Protein AF-A0A937X8Z7-F1 (afdb_monomer)

Structure (mmCIF, N/CA/C/O backbone):
data_AF-A0A937X8Z7-F1
#
_entry.id   AF-A0A937X8Z7-F1
#
loop_
_atom_site.group_PDB
_atom_site.id
_atom_site.type_symbol
_atom_site.label_atom_id
_atom_site.label_alt_id
_atom_site.label_comp_id
_atom_site.label_asym_id
_atom_site.label_entity_id
_atom_site.label_seq_id
_atom_site.pdbx_PDB_ins_code
_atom_site.Cartn_x
_atom_site.Cartn_y
_atom_site.Cartn_z
_atom_site.occupancy
_atom_site.B_iso_or_equiv
_atom_site.auth_seq_id
_atom_site.auth_comp_id
_atom_site.auth_asym_id
_atom_site.auth_atom_id
_atom_site.pdbx_PDB_model_num
ATOM 1 N N . MET A 1 1 ? 7.838 11.521 -13.445 1.00 58.03 1 MET A N 1
ATOM 2 C CA . MET A 1 1 ? 7.543 11.111 -12.052 1.00 58.03 1 MET A CA 1
ATOM 3 C C . MET A 1 1 ? 8.562 11.781 -11.140 1.00 58.03 1 MET A C 1
ATOM 5 O O . MET A 1 1 ? 9.706 11.882 -11.561 1.00 58.03 1 MET A O 1
ATOM 9 N N . ARG A 1 2 ? 8.187 12.293 -9.955 1.00 58.38 2 ARG A N 1
ATOM 10 C CA . ARG A 1 2 ? 9.194 12.775 -8.989 1.00 58.38 2 ARG A CA 1
ATOM 11 C C . ARG A 1 2 ? 10.001 11.570 -8.506 1.00 58.38 2 ARG A C 1
ATOM 13 O O . ARG A 1 2 ? 9.437 10.689 -7.869 1.00 58.38 2 ARG A O 1
ATOM 20 N N . THR A 1 3 ? 11.280 11.530 -8.853 1.00 67.75 3 THR A N 1
ATOM 21 C CA . THR A 1 3 ? 12.209 10.446 -8.499 1.00 67.75 3 THR A CA 1
ATOM 22 C C . THR A 1 3 ? 12.857 10.653 -7.136 1.00 67.75 3 THR A C 1
ATOM 24 O O . THR A 1 3 ? 13.348 9.699 -6.540 1.00 67.75 3 THR A O 1
ATOM 27 N N . ASP A 1 4 ? 12.817 11.879 -6.614 1.00 79.44 4 ASP A N 1
ATOM 28 C CA . ASP A 1 4 ? 13.394 12.202 -5.315 1.00 79.44 4 ASP A CA 1
ATOM 29 C C . ASP A 1 4 ? 12.461 11.798 -4.171 1.00 79.44 4 ASP A C 1
ATOM 31 O O . ASP A 1 4 ? 11.237 11.980 -4.227 1.00 79.44 4 ASP A O 1
ATOM 35 N N . ALA A 1 5 ? 13.056 11.292 -3.091 1.00 80.75 5 ALA A N 1
ATOM 36 C CA . ALA A 1 5 ? 12.347 10.947 -1.869 1.00 80.75 5 ALA A CA 1
ATOM 37 C C . ALA A 1 5 ? 11.800 12.209 -1.180 1.00 80.75 5 ALA A C 1
ATOM 39 O O . ALA A 1 5 ? 12.455 12.849 -0.361 1.00 80.75 5 ALA A O 1
ATOM 40 N N . TYR A 1 6 ? 10.553 12.569 -1.492 1.00 88.50 6 TYR A N 1
ATOM 41 C CA . TYR A 1 6 ? 9.837 13.672 -0.838 1.00 88.50 6 TYR A CA 1
ATOM 42 C C . TYR A 1 6 ? 9.442 13.352 0.617 1.00 88.50 6 TYR A C 1
ATOM 44 O O . TYR A 1 6 ? 9.085 14.258 1.386 1.00 88.50 6 TYR A O 1
ATOM 52 N N . VAL A 1 7 ? 9.539 12.074 0.995 1.00 92.94 7 VAL A N 1
ATOM 53 C CA . VAL A 1 7 ? 9.438 11.565 2.359 1.00 92.94 7 VAL A CA 1
ATOM 54 C C . VAL A 1 7 ? 10.435 10.420 2.562 1.00 92.94 7 VAL A C 1
ATOM 56 O O . VAL A 1 7 ? 10.652 9.609 1.668 1.00 92.94 7 VAL A O 1
ATOM 59 N N . THR A 1 8 ? 11.029 10.372 3.747 1.00 94.38 8 THR A N 1
ATOM 60 C CA . THR A 1 8 ? 11.994 9.365 4.216 1.00 94.38 8 THR A CA 1
ATOM 61 C C . THR A 1 8 ? 11.566 8.879 5.598 1.00 94.38 8 THR A C 1
ATOM 63 O O . THR A 1 8 ? 10.700 9.506 6.212 1.00 94.38 8 THR A O 1
ATOM 66 N N . ALA A 1 9 ? 12.177 7.816 6.128 1.00 93.31 9 ALA A N 1
ATOM 67 C CA . ALA A 1 9 ? 11.893 7.347 7.489 1.00 93.31 9 ALA A CA 1
ATOM 68 C C . ALA A 1 9 ? 12.010 8.479 8.537 1.00 93.31 9 ALA A C 1
ATOM 70 O O . ALA A 1 9 ? 11.092 8.676 9.336 1.00 93.31 9 ALA A O 1
ATOM 71 N N . ASP A 1 10 ? 13.065 9.296 8.448 1.00 95.38 10 ASP A N 1
ATOM 72 C CA . ASP A 1 10 ? 13.328 10.404 9.379 1.00 95.38 10 ASP A CA 1
ATOM 73 C C . ASP A 1 10 ? 12.329 11.556 9.238 1.00 95.38 10 ASP A C 1
ATOM 75 O O . ASP A 1 10 ? 11.939 12.209 10.210 1.00 95.38 10 ASP A O 1
ATOM 79 N N . THR A 1 11 ? 11.894 11.835 8.007 1.00 96.31 11 THR A N 1
ATOM 80 C CA . THR A 1 11 ? 11.016 12.978 7.733 1.00 96.31 11 THR A CA 1
ATOM 81 C C . THR A 1 11 ? 9.535 12.630 7.805 1.00 96.31 1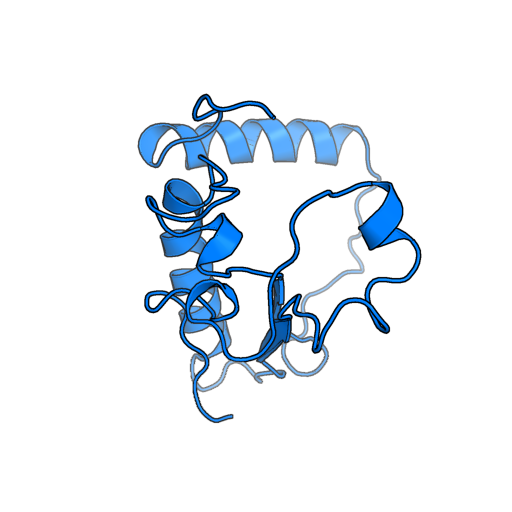1 THR A C 1
ATOM 83 O O . THR A 1 11 ? 8.724 13.545 7.965 1.00 96.31 11 THR A O 1
ATOM 86 N N . LEU A 1 12 ? 9.168 11.344 7.749 1.00 95.69 12 LEU A N 1
ATOM 87 C CA . LEU A 1 12 ? 7.786 10.869 7.672 1.00 95.69 12 LEU A CA 1
ATOM 88 C C . LEU A 1 12 ? 6.915 11.438 8.788 1.00 95.69 12 LEU A C 1
ATOM 90 O O . LEU A 1 12 ? 5.896 12.063 8.512 1.00 95.69 12 LEU A O 1
ATOM 94 N N . ALA A 1 13 ? 7.335 11.315 10.048 1.00 96.12 13 ALA A N 1
ATOM 95 C CA . ALA A 1 13 ? 6.539 11.794 11.180 1.00 96.12 13 ALA A CA 1
ATOM 96 C C . ALA A 1 13 ? 6.301 13.316 11.146 1.00 96.12 13 ALA A C 1
ATOM 98 O O . ALA A 1 13 ? 5.230 13.802 11.517 1.00 96.12 13 ALA A O 1
ATOM 99 N N . ARG A 1 14 ? 7.293 14.095 10.698 1.00 97.19 14 ARG A N 1
ATOM 100 C CA . ARG A 1 14 ? 7.159 15.551 10.547 1.00 97.19 14 ARG A CA 1
ATOM 101 C C . ARG A 1 14 ? 6.266 15.901 9.355 1.00 97.19 14 ARG A C 1
ATOM 103 O O . ARG A 1 14 ? 5.362 16.714 9.513 1.00 97.19 14 ARG A O 1
ATOM 110 N N . ARG A 1 15 ? 6.488 15.278 8.194 1.00 96.25 15 ARG A N 1
ATOM 111 C CA . ARG A 1 15 ? 5.706 15.491 6.963 1.00 96.25 15 ARG A CA 1
ATOM 112 C C . ARG A 1 15 ? 4.235 15.138 7.160 1.00 96.25 15 ARG A C 1
ATOM 114 O O . ARG A 1 15 ? 3.385 15.962 6.852 1.00 96.25 15 ARG A O 1
ATOM 121 N N . THR A 1 16 ? 3.941 13.992 7.772 1.00 95.81 16 THR A N 1
ATOM 122 C CA . THR A 1 16 ? 2.570 13.570 8.087 1.00 95.81 16 THR A CA 1
ATOM 123 C C . THR A 1 16 ? 1.848 14.592 8.960 1.00 95.81 16 THR A C 1
ATOM 125 O O . THR A 1 16 ? 0.692 14.901 8.694 1.00 95.81 16 THR A O 1
ATOM 128 N N . ARG A 1 17 ? 2.512 15.169 9.974 1.00 97.50 17 ARG A N 1
ATOM 129 C CA . ARG A 1 17 ? 1.906 16.229 10.800 1.00 97.50 17 ARG A CA 1
ATOM 130 C C .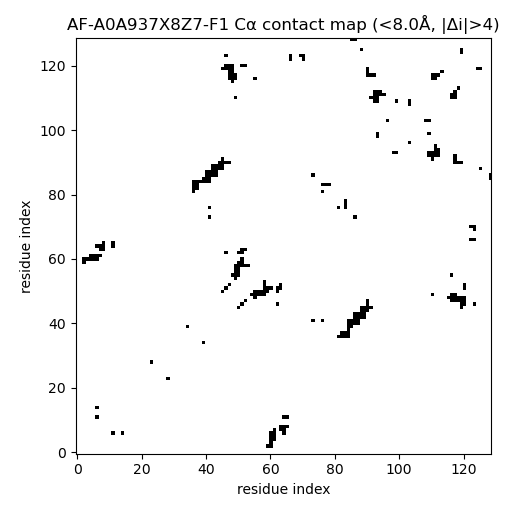 ARG A 1 17 ? 1.556 17.474 9.984 1.00 97.50 17 ARG A C 1
ATOM 132 O O . ARG A 1 17 ? 0.470 18.010 10.171 1.00 97.50 17 ARG A O 1
ATOM 139 N N . VAL A 1 18 ? 2.447 17.900 9.086 1.00 97.50 18 VAL A N 1
ATOM 140 C CA . VAL A 1 18 ? 2.206 19.048 8.194 1.00 97.50 18 VAL A CA 1
ATOM 141 C C . VAL A 1 18 ? 1.020 18.768 7.271 1.00 97.50 18 VAL A C 1
ATOM 143 O O . VAL A 1 18 ? 0.052 19.520 7.295 1.00 97.50 18 VAL A O 1
ATOM 146 N N . TRP A 1 19 ? 1.035 17.645 6.548 1.00 96.06 19 TRP A N 1
ATOM 147 C CA . TRP A 1 19 ? -0.038 17.282 5.616 1.00 96.06 19 TRP A CA 1
ATOM 148 C C . TRP A 1 19 ? -1.390 17.103 6.307 1.00 96.06 19 TRP A C 1
ATOM 150 O O . TRP A 1 19 ? -2.409 17.565 5.806 1.00 96.06 19 TRP A O 1
ATOM 160 N N . LEU A 1 20 ? -1.425 16.477 7.488 1.00 95.50 20 LEU A N 1
ATOM 161 C CA . LEU A 1 20 ? -2.662 16.377 8.264 1.00 95.50 20 LEU A CA 1
ATOM 162 C C . LEU A 1 20 ? -3.157 17.748 8.736 1.00 95.50 20 LEU A C 1
ATOM 164 O O . LEU A 1 20 ? -4.366 17.936 8.830 1.00 95.50 20 LEU A O 1
ATOM 168 N N . GLY A 1 21 ? -2.258 18.690 9.032 1.00 96.81 21 GLY A N 1
ATOM 169 C CA . GLY A 1 21 ? -2.611 20.078 9.332 1.00 96.81 21 GLY A CA 1
ATOM 170 C C . GLY A 1 21 ? -3.292 20.763 8.147 1.00 96.81 21 GLY A C 1
ATOM 171 O O . GLY A 1 21 ? -4.393 21.286 8.302 1.00 96.81 21 GLY A O 1
ATOM 172 N N . GLU A 1 22 ? -2.686 20.675 6.962 1.00 96.94 22 GLU A N 1
ATOM 173 C CA . GLU A 1 22 ? -3.233 21.217 5.709 1.00 96.94 22 GLU A CA 1
ATOM 174 C C . GLU A 1 22 ? -4.609 20.612 5.397 1.00 96.94 22 GLU A C 1
ATOM 176 O O . GLU A 1 22 ? -5.583 21.340 5.207 1.00 96.94 22 GLU A O 1
ATOM 181 N N . ILE A 1 23 ? -4.730 19.281 5.455 1.00 95.44 23 ILE A N 1
ATOM 182 C CA . ILE A 1 23 ? -5.999 18.579 5.235 1.00 95.44 23 ILE A CA 1
ATOM 183 C C . ILE A 1 23 ? -7.054 19.064 6.231 1.00 95.44 23 ILE A C 1
ATOM 185 O O . ILE A 1 23 ? -8.145 19.441 5.818 1.00 95.44 23 ILE A O 1
ATOM 189 N N . ARG A 1 24 ? -6.739 19.104 7.533 1.00 94.38 24 ARG A N 1
ATOM 190 C CA . ARG A 1 24 ? -7.682 19.541 8.578 1.00 94.38 24 ARG A CA 1
ATOM 191 C C . ARG A 1 24 ? -8.118 20.994 8.417 1.00 94.38 24 ARG A C 1
ATOM 193 O O . ARG A 1 24 ? -9.255 21.294 8.750 1.00 94.38 24 ARG A O 1
ATOM 200 N N . SER A 1 25 ? -7.257 21.876 7.906 1.00 96.00 25 SER A N 1
ATOM 201 C CA . SER A 1 25 ? -7.650 23.259 7.600 1.00 96.00 25 SER A CA 1
ATOM 202 C C . SER A 1 25 ? -8.588 23.377 6.397 1.00 96.00 25 SER A C 1
ATOM 204 O O . SER A 1 25 ? -9.330 24.349 6.301 1.00 96.00 25 SER A O 1
ATOM 206 N N . ALA A 1 26 ? -8.581 22.386 5.502 1.00 96.50 26 ALA A N 1
ATOM 207 C CA . ALA A 1 26 ? -9.370 22.384 4.274 1.00 96.50 26 ALA A CA 1
ATOM 208 C C . ALA A 1 26 ? -10.670 21.566 4.373 1.00 96.50 26 ALA A C 1
ATOM 210 O O . ALA A 1 26 ? -11.501 21.635 3.467 1.00 96.50 26 ALA A O 1
ATOM 211 N N . ILE A 1 27 ? -10.863 20.778 5.438 1.00 95.00 27 ILE A N 1
ATOM 212 C CA . ILE A 1 27 ? -12.029 19.896 5.591 1.00 95.00 27 ILE A CA 1
ATOM 213 C C . ILE A 1 27 ? -12.785 20.160 6.892 1.00 95.00 27 ILE A C 1
ATOM 215 O O . ILE A 1 27 ? -12.197 20.356 7.953 1.00 95.00 27 ILE A O 1
ATOM 219 N N . ALA A 1 28 ? -14.114 20.068 6.833 1.00 94.06 28 ALA A N 1
ATOM 220 C CA . ALA A 1 28 ? -14.939 20.085 8.033 1.00 94.06 28 ALA A CA 1
ATOM 221 C C . ALA A 1 28 ? -14.709 18.810 8.877 1.00 94.06 28 ALA A C 1
ATOM 223 O O . ALA A 1 28 ? -14.613 17.708 8.316 1.00 94.06 28 ALA A O 1
ATOM 224 N N . PRO A 1 29 ? -14.658 18.918 10.220 1.00 89.94 29 PRO A N 1
ATOM 225 C CA . PRO A 1 29 ? -14.519 17.758 11.089 1.00 89.94 29 PRO A CA 1
ATOM 226 C C . PRO A 1 29 ? -15.717 16.814 10.937 1.00 89.94 29 PRO A C 1
ATOM 228 O O . PRO A 1 29 ? -16.860 17.242 10.778 1.00 89.94 29 PRO A O 1
ATOM 231 N N . ARG A 1 30 ? -15.460 15.505 11.028 1.00 90.19 30 ARG A N 1
ATOM 232 C CA . ARG A 1 30 ? -16.484 14.452 10.944 1.00 90.19 30 ARG A CA 1
ATOM 233 C C . ARG A 1 30 ? -16.608 13.719 12.285 1.00 90.19 30 ARG A C 1
ATOM 235 O O . ARG A 1 30 ? -16.205 12.565 12.370 1.00 90.19 30 ARG A O 1
ATOM 242 N N . PRO A 1 31 ? -17.170 14.341 13.339 1.00 89.38 31 PRO A N 1
ATOM 243 C CA . PRO A 1 31 ? -17.222 13.744 14.682 1.00 89.38 31 PRO A CA 1
ATOM 244 C C . PRO A 1 31 ? -18.044 12.449 14.744 1.00 89.38 31 PRO A C 1
ATOM 246 O O . PRO A 1 31 ? -17.871 11.643 15.651 1.00 89.38 31 PRO A O 1
ATOM 249 N N . ARG A 1 32 ? -18.931 12.234 13.764 1.00 91.19 32 ARG A N 1
ATOM 250 C CA . ARG A 1 32 ? -19.737 11.013 13.635 1.00 91.19 32 ARG A CA 1
ATOM 251 C C . ARG A 1 32 ? -19.013 9.876 12.904 1.00 91.19 32 ARG A C 1
ATOM 253 O O . ARG A 1 32 ? -19.526 8.764 12.882 1.00 91.19 32 ARG A O 1
ATOM 260 N N . LEU A 1 33 ? -17.849 10.134 12.301 1.00 90.50 33 LEU A N 1
ATOM 261 C CA . LEU A 1 33 ? -17.027 9.096 11.684 1.00 90.50 33 LEU A CA 1
ATOM 262 C C . LEU A 1 33 ? -16.190 8.421 12.774 1.00 90.50 33 LEU A C 1
ATOM 264 O O . LEU A 1 33 ? -15.050 8.802 13.029 1.00 90.50 33 LEU A O 1
ATOM 268 N N . GLN A 1 34 ? -16.791 7.439 13.438 1.00 90.31 34 GLN A N 1
ATOM 269 C CA . GLN A 1 34 ? -16.116 6.606 14.425 1.00 90.31 34 GLN A CA 1
ATOM 270 C C . GLN A 1 34 ? -15.673 5.297 13.779 1.00 90.31 34 GLN A C 1
ATOM 272 O O . GLN A 1 34 ? -16.441 4.654 13.063 1.00 90.31 34 GLN A O 1
ATOM 277 N N . LEU A 1 35 ? -14.426 4.904 14.035 1.00 88.38 35 LEU A N 1
ATOM 278 C CA . LEU A 1 35 ? -13.910 3.615 13.600 1.00 88.38 35 LEU A CA 1
ATOM 279 C C . LEU A 1 35 ? -14.535 2.520 14.469 1.00 88.38 35 LEU A C 1
ATOM 281 O O . LEU A 1 35 ? -14.246 2.433 15.659 1.00 88.38 35 LEU A O 1
ATOM 285 N N . VAL A 1 36 ? -15.378 1.687 13.863 1.00 89.56 36 VAL A N 1
ATOM 286 C CA . VAL A 1 36 ? -15.928 0.480 14.488 1.00 89.56 36 VAL A CA 1
ATOM 287 C C . VAL A 1 36 ? -15.332 -0.705 13.734 1.00 89.56 36 VAL A C 1
ATOM 289 O O . VAL A 1 36 ? -15.827 -1.008 12.650 1.00 89.56 36 VAL A O 1
ATOM 292 N N . PRO A 1 37 ? -14.269 -1.360 14.244 1.00 85.50 37 PRO A N 1
ATOM 293 C CA . PRO A 1 37 ? -13.498 -2.338 13.471 1.00 85.50 37 PRO A CA 1
ATOM 294 C C . PRO A 1 37 ? -14.346 -3.419 12.793 1.00 85.50 37 PRO A C 1
ATOM 296 O O . PRO A 1 37 ? -14.167 -3.666 11.605 1.00 85.50 37 PRO A O 1
ATOM 299 N N . GLY A 1 38 ? -15.352 -3.961 13.488 1.00 87.25 38 GLY A N 1
ATOM 300 C CA . GLY A 1 38 ? -16.244 -5.002 12.950 1.00 87.25 38 GLY A CA 1
ATOM 301 C C . GLY A 1 38 ? -17.227 -4.525 11.878 1.00 87.25 38 GLY A C 1
ATOM 302 O O . GLY A 1 38 ? -17.977 -5.320 11.325 1.00 87.25 38 GLY A O 1
ATOM 303 N N . ARG A 1 39 ? -17.247 -3.221 11.585 1.00 90.75 39 ARG A N 1
ATOM 304 C CA . ARG A 1 39 ? -18.007 -2.589 10.493 1.00 90.75 39 ARG A CA 1
ATOM 305 C C . ARG A 1 39 ? -17.091 -1.904 9.479 1.00 90.75 39 ARG A C 1
ATOM 307 O O . ARG A 1 39 ? -17.548 -1.102 8.668 1.00 90.75 39 ARG A O 1
ATOM 314 N N . CYS A 1 40 ? -15.795 -2.170 9.555 1.00 92.12 40 CYS A N 1
ATOM 315 C CA . CYS A 1 40 ? -14.778 -1.555 8.724 1.00 92.12 40 CYS A CA 1
ATOM 316 C C . CYS A 1 40 ? -13.907 -2.637 8.087 1.00 92.12 40 CYS A C 1
ATOM 318 O O . CYS A 1 40 ? -13.945 -3.796 8.476 1.00 92.12 40 CYS A O 1
ATOM 320 N N . ALA A 1 41 ? -13.112 -2.253 7.100 1.00 93.00 41 ALA A N 1
ATOM 321 C CA . ALA A 1 41 ? -12.101 -3.107 6.498 1.00 93.00 41 ALA A CA 1
ATOM 322 C C . ALA A 1 41 ? -10.798 -2.316 6.404 1.00 93.00 41 ALA A C 1
ATOM 324 O O . ALA A 1 41 ?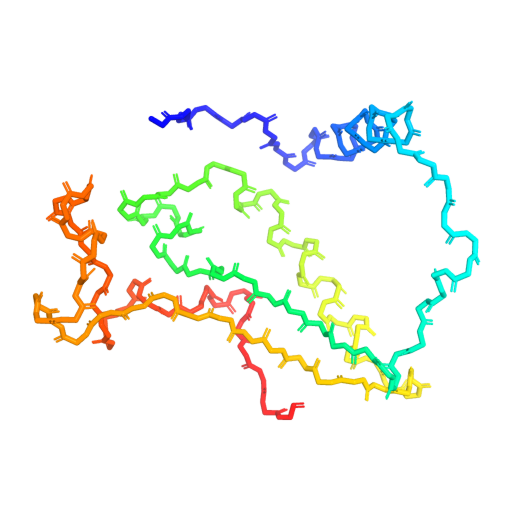 -10.828 -1.095 6.219 1.00 93.00 41 ALA A O 1
ATOM 325 N N . LEU A 1 42 ? -9.665 -3.008 6.500 1.00 94.12 42 LEU A N 1
ATOM 326 C CA . LEU A 1 42 ? -8.369 -2.424 6.186 1.00 94.12 42 LEU A CA 1
ATOM 327 C C . LEU A 1 42 ? -8.028 -2.739 4.730 1.00 94.12 42 LEU A C 1
ATOM 329 O O . LEU A 1 42 ? -7.829 -3.898 4.378 1.00 94.12 42 LEU A O 1
ATOM 333 N N . LEU A 1 43 ? -7.950 -1.704 3.896 1.00 96.75 43 LEU A N 1
ATOM 334 C CA . LEU A 1 43 ? -7.581 -1.821 2.488 1.00 96.75 43 LEU A CA 1
ATOM 335 C C . LEU A 1 43 ? -6.110 -1.432 2.294 1.00 96.75 43 LEU A C 1
ATOM 337 O O . LEU A 1 43 ? -5.725 -0.299 2.586 1.00 96.75 43 LEU A O 1
ATOM 341 N N . VAL A 1 44 ? -5.298 -2.356 1.782 1.00 97.44 44 VAL A N 1
ATOM 342 C CA . VAL A 1 44 ? -3.912 -2.104 1.364 1.00 97.44 44 VAL A CA 1
ATOM 343 C C . VAL A 1 44 ? -3.881 -2.030 -0.157 1.00 97.44 44 VAL A C 1
ATOM 345 O O . VAL A 1 44 ? -4.106 -3.029 -0.840 1.00 97.44 44 VAL A O 1
ATOM 348 N N . ILE A 1 45 ? -3.629 -0.832 -0.679 1.00 97.94 45 ILE A N 1
ATOM 349 C CA . ILE A 1 45 ? -3.742 -0.545 -2.110 1.00 97.94 45 ILE A CA 1
ATOM 350 C C . ILE A 1 45 ? -2.375 -0.681 -2.769 1.00 97.94 45 ILE A C 1
ATOM 352 O O . ILE A 1 45 ? -1.457 0.055 -2.415 1.00 97.94 45 ILE A O 1
ATOM 356 N N . ASP A 1 46 ? -2.264 -1.618 -3.709 1.00 96.94 46 ASP A N 1
ATOM 357 C CA . ASP A 1 46 ? -1.172 -1.762 -4.678 1.00 96.94 46 ASP A CA 1
ATOM 358 C C . ASP A 1 46 ? 0.242 -1.572 -4.102 1.00 96.94 46 ASP A C 1
ATOM 360 O O . ASP A 1 46 ? 1.128 -0.996 -4.735 1.00 96.94 46 ASP A O 1
ATOM 364 N N . MET A 1 47 ? 0.495 -2.133 -2.912 1.00 97.88 47 MET A N 1
ATOM 365 C CA . MET A 1 47 ? 1.846 -2.289 -2.350 1.00 97.88 47 MET A CA 1
ATOM 366 C C . MET A 1 47 ? 2.610 -3.405 -3.083 1.00 97.88 47 MET A C 1
ATOM 368 O O . MET A 1 47 ? 3.114 -4.349 -2.473 1.00 97.88 47 MET A O 1
ATOM 372 N N . LEU A 1 48 ? 2.628 -3.312 -4.413 1.00 97.88 48 LEU A N 1
ATOM 373 C CA . LEU A 1 48 ? 3.213 -4.264 -5.341 1.00 97.88 48 LEU A CA 1
ATOM 374 C C . LEU A 1 48 ? 4.719 -4.060 -5.447 1.00 97.88 48 LEU A C 1
ATOM 376 O O . LEU A 1 48 ? 5.211 -2.938 -5.306 1.00 97.88 48 LEU A O 1
ATOM 380 N N . ARG A 1 49 ? 5.453 -5.113 -5.803 1.00 97.44 49 ARG A N 1
ATOM 381 C CA . ARG A 1 49 ? 6.885 -5.008 -6.109 1.00 97.44 49 ARG A CA 1
ATOM 382 C C . ARG A 1 49 ? 7.161 -4.003 -7.233 1.00 97.44 49 ARG A C 1
ATOM 384 O O . ARG A 1 49 ? 8.100 -3.226 -7.113 1.00 97.44 49 ARG A O 1
ATOM 391 N N . TYR A 1 50 ? 6.287 -3.924 -8.239 1.00 96.50 50 TYR A N 1
ATOM 392 C CA . TYR A 1 50 ? 6.348 -2.926 -9.317 1.00 96.50 50 TYR A CA 1
ATOM 393 C C . TYR A 1 50 ? 6.523 -1.476 -8.816 1.00 96.50 50 TYR A C 1
ATOM 395 O O . TYR A 1 50 ? 7.293 -0.707 -9.396 1.00 96.50 50 TYR A O 1
ATOM 403 N N . PHE A 1 51 ? 5.834 -1.113 -7.724 1.00 95.38 51 PHE A N 1
ATOM 404 C CA . PHE A 1 51 ? 5.836 0.241 -7.155 1.00 95.38 51 PHE A CA 1
ATOM 405 C C . PHE A 1 51 ? 6.730 0.394 -5.921 1.00 95.38 51 PHE A C 1
ATOM 407 O O . PHE A 1 51 ? 7.207 1.493 -5.649 1.00 95.38 51 PHE A O 1
ATOM 414 N N . ALA A 1 52 ? 6.922 -0.660 -5.131 1.00 95.44 52 ALA A N 1
ATOM 415 C CA . ALA A 1 52 ? 7.506 -0.555 -3.795 1.00 95.44 52 ALA A CA 1
ATOM 416 C C . ALA A 1 52 ? 8.866 -1.249 -3.634 1.00 95.44 52 ALA A C 1
ATOM 418 O O . ALA A 1 52 ? 9.567 -0.968 -2.662 1.00 95.44 52 ALA A O 1
ATOM 419 N N . ASP A 1 53 ? 9.259 -2.121 -4.563 1.00 93.88 53 ASP A N 1
ATOM 420 C CA . ASP A 1 53 ? 10.582 -2.751 -4.563 1.00 93.88 53 ASP A CA 1
ATOM 421 C C . ASP A 1 53 ? 11.631 -1.753 -5.101 1.00 93.88 53 ASP A C 1
ATOM 423 O O . ASP A 1 53 ? 11.357 -1.069 -6.093 1.00 93.88 53 ASP A O 1
ATOM 427 N N . PRO A 1 54 ? 12.835 -1.635 -4.502 1.00 90.00 54 PRO A N 1
ATOM 428 C CA . PRO A 1 54 ? 13.912 -0.817 -5.059 1.00 90.00 54 PRO A CA 1
ATOM 429 C C . PRO A 1 54 ? 14.247 -1.107 -6.528 1.00 90.00 54 PRO A C 1
ATOM 431 O O . PRO A 1 54 ? 14.654 -0.189 -7.239 1.00 90.00 54 PRO A O 1
ATOM 434 N N . GLY A 1 55 ? 14.060 -2.352 -6.978 1.00 90.56 55 GLY A N 1
ATOM 435 C CA . GLY A 1 55 ? 14.242 -2.762 -8.375 1.00 90.56 55 GLY A CA 1
ATOM 436 C C . GLY A 1 55 ? 12.992 -2.653 -9.258 1.00 90.56 55 GLY A C 1
ATOM 437 O O . GLY A 1 55 ? 13.051 -3.040 -10.420 1.00 90.56 55 GLY A O 1
ATOM 438 N N . GLY A 1 56 ? 11.861 -2.175 -8.729 1.00 91.88 56 GLY A N 1
ATOM 439 C CA . GLY A 1 56 ? 10.594 -2.107 -9.459 1.00 91.88 56 GLY A CA 1
ATOM 440 C C . GLY A 1 56 ? 10.612 -1.086 -10.600 1.00 91.88 56 GLY A C 1
ATOM 441 O O . GLY A 1 56 ? 11.147 0.018 -10.454 1.00 91.88 56 GLY A O 1
ATOM 442 N N . ARG A 1 57 ? 9.975 -1.426 -11.731 1.00 91.94 57 ARG A N 1
ATOM 443 C CA . ARG A 1 57 ? 9.960 -0.596 -12.953 1.00 91.94 57 ARG A CA 1
ATOM 444 C C . ARG A 1 57 ? 9.376 0.804 -12.738 1.00 91.94 57 ARG A C 1
ATOM 446 O O . ARG A 1 57 ? 9.795 1.747 -13.405 1.00 91.94 57 ARG A O 1
ATOM 453 N N . CYS A 1 58 ? 8.449 0.961 -11.791 1.00 91.88 58 CYS A N 1
ATOM 454 C CA . CYS A 1 58 ? 7.835 2.243 -11.438 1.00 91.88 58 CYS A CA 1
ATOM 455 C C . CYS A 1 58 ? 7.978 2.540 -9.939 1.00 91.88 58 CYS A C 1
ATOM 457 O O . CYS A 1 58 ? 7.024 2.948 -9.270 1.00 91.88 58 CYS A O 1
ATOM 459 N N . ARG A 1 59 ? 9.181 2.317 -9.395 1.00 92.25 59 ARG A N 1
ATOM 460 C CA . ARG A 1 59 ? 9.484 2.549 -7.979 1.00 92.25 59 ARG A CA 1
ATOM 461 C C . ARG A 1 59 ? 9.019 3.934 -7.514 1.00 92.25 59 ARG A C 1
ATOM 463 O O . ARG A 1 59 ? 9.469 4.967 -8.012 1.00 92.25 59 ARG A O 1
ATOM 470 N N . LEU A 1 60 ? 8.206 3.943 -6.464 1.00 92.94 60 LEU A N 1
ATOM 471 C CA . LEU A 1 60 ? 7.813 5.121 -5.708 1.00 92.94 60 LEU A CA 1
ATOM 472 C C . LEU A 1 60 ? 8.785 5.321 -4.534 1.00 92.94 60 LEU A C 1
ATOM 474 O O . LEU A 1 60 ? 8.807 4.501 -3.614 1.00 92.94 60 LEU A O 1
ATOM 478 N N . PRO A 1 61 ? 9.546 6.431 -4.489 1.00 90.69 61 PRO A N 1
ATOM 479 C CA . PRO A 1 61 ? 10.543 6.668 -3.438 1.00 90.69 61 PRO A CA 1
ATOM 480 C C . PRO A 1 61 ? 9.977 6.638 -2.011 1.00 90.69 61 PRO A C 1
ATOM 482 O O . PRO A 1 61 ? 10.666 6.271 -1.066 1.00 90.69 61 PRO A O 1
ATOM 485 N N . ALA A 1 62 ? 8.705 7.007 -1.846 1.00 92.62 62 ALA A N 1
ATOM 486 C CA . ALA A 1 62 ? 8.033 7.017 -0.552 1.00 92.62 62 ALA A CA 1
ATOM 487 C C . ALA A 1 62 ? 7.699 5.615 -0.013 1.00 92.62 62 ALA A C 1
ATOM 489 O O . ALA A 1 62 ? 7.480 5.481 1.191 1.00 92.62 62 ALA A O 1
ATOM 490 N N . ALA A 1 63 ? 7.640 4.591 -0.874 1.00 93.94 63 ALA A N 1
ATOM 491 C CA . ALA A 1 63 ? 7.173 3.254 -0.509 1.00 93.94 63 ALA A CA 1
ATOM 492 C C . ALA A 1 63 ? 8.006 2.637 0.625 1.00 93.94 63 ALA A C 1
ATOM 494 O O . ALA A 1 63 ? 7.454 2.098 1.584 1.00 93.94 63 ALA A O 1
ATOM 495 N N . GLU A 1 64 ? 9.325 2.809 0.561 1.00 92.69 64 GLU A N 1
ATOM 496 C CA . GLU A 1 64 ? 10.276 2.335 1.568 1.00 92.69 64 GLU A CA 1
ATOM 497 C C . GLU A 1 64 ? 10.025 2.972 2.943 1.00 92.69 64 GLU A C 1
ATOM 499 O O . GLU A 1 64 ? 10.008 2.287 3.965 1.00 92.69 64 GLU A O 1
ATOM 504 N N . ALA A 1 65 ? 9.740 4.277 2.974 1.00 94.50 65 ALA A N 1
ATOM 505 C CA . ALA A 1 65 ? 9.471 4.995 4.216 1.00 94.50 65 ALA A CA 1
ATOM 506 C C . ALA A 1 65 ? 8.129 4.593 4.853 1.00 94.50 65 ALA A C 1
ATOM 508 O O . ALA A 1 65 ? 8.009 4.576 6.080 1.00 94.50 65 ALA A O 1
ATOM 509 N N . VAL A 1 66 ? 7.105 4.293 4.044 1.00 95.31 66 VAL A N 1
ATOM 510 C CA . VAL A 1 66 ? 5.747 4.017 4.546 1.00 95.31 66 VAL A CA 1
ATOM 511 C C . VAL A 1 66 ? 5.490 2.544 4.849 1.00 95.31 66 VAL A C 1
ATOM 513 O O . VAL A 1 66 ? 4.673 2.258 5.727 1.00 95.31 66 VAL A O 1
ATOM 516 N N . ALA A 1 67 ? 6.183 1.609 4.189 1.00 96.38 67 ALA A N 1
ATOM 517 C CA . ALA A 1 67 ? 5.943 0.174 4.352 1.00 96.38 67 ALA A CA 1
ATOM 518 C C . ALA A 1 67 ? 5.981 -0.292 5.826 1.00 96.38 67 ALA A C 1
ATOM 520 O O . ALA A 1 67 ? 5.038 -0.972 6.239 1.00 96.38 67 ALA A O 1
ATOM 521 N N . PRO A 1 68 ? 6.936 0.136 6.682 1.00 96.75 68 PRO A N 1
ATOM 522 C CA . PRO A 1 68 ? 6.926 -0.243 8.099 1.00 96.75 68 PRO A CA 1
ATOM 523 C C . PRO A 1 68 ? 5.674 0.224 8.860 1.00 96.75 68 PRO A C 1
ATOM 525 O O . PRO A 1 68 ? 5.163 -0.490 9.722 1.00 96.75 68 PRO A O 1
ATOM 528 N N . ARG A 1 69 ? 5.131 1.407 8.533 1.00 96.44 69 ARG A N 1
ATOM 529 C CA . ARG A 1 69 ? 3.904 1.933 9.161 1.00 96.44 69 ARG A CA 1
ATOM 530 C C . ARG A 1 69 ? 2.665 1.155 8.725 1.00 96.44 69 ARG A C 1
ATOM 532 O O . ARG A 1 69 ? 1.788 0.924 9.552 1.00 96.44 69 ARG A O 1
ATOM 539 N N . ILE A 1 70 ? 2.611 0.724 7.463 1.00 97.00 70 ILE A N 1
ATOM 540 C CA . ILE A 1 70 ? 1.543 -0.155 6.963 1.00 97.00 70 ILE A CA 1
ATOM 541 C C . ILE A 1 70 ? 1.617 -1.513 7.670 1.00 97.00 70 ILE A C 1
ATOM 543 O O . ILE A 1 70 ? 0.593 -2.020 8.119 1.00 97.00 70 ILE A O 1
ATOM 547 N N . GLY A 1 71 ? 2.820 -2.066 7.847 1.00 96.75 71 GLY A N 1
ATOM 548 C CA . GLY A 1 71 ? 3.035 -3.303 8.602 1.00 96.75 71 GLY A CA 1
ATOM 549 C C . GLY A 1 71 ? 2.546 -3.207 10.051 1.00 96.75 71 GLY A C 1
ATOM 550 O O . GLY A 1 71 ? 1.834 -4.092 10.521 1.00 96.75 71 GLY A O 1
ATOM 551 N N . ALA A 1 72 ? 2.848 -2.101 10.737 1.00 95.50 72 ALA A N 1
ATOM 552 C CA . ALA A 1 72 ? 2.349 -1.847 12.090 1.00 95.50 72 ALA A CA 1
ATOM 553 C C . ALA A 1 72 ? 0.813 -1.727 12.137 1.00 95.50 72 ALA A C 1
ATOM 555 O O . ALA A 1 72 ? 0.181 -2.281 13.034 1.00 95.50 72 ALA A O 1
ATOM 556 N N . LEU A 1 73 ? 0.203 -1.056 11.153 1.00 93.88 73 LEU A N 1
ATOM 557 C CA . LEU A 1 73 ? -1.254 -0.956 11.043 1.00 93.88 73 LEU A CA 1
ATOM 558 C C . LEU A 1 73 ? -1.904 -2.325 10.792 1.00 93.88 73 LEU A C 1
ATOM 560 O O . LEU A 1 73 ? -2.904 -2.646 11.425 1.00 93.88 73 LEU A O 1
ATOM 564 N N . LEU A 1 74 ? -1.319 -3.147 9.917 1.00 94.69 74 LEU A N 1
ATOM 565 C CA . LEU A 1 74 ? -1.758 -4.524 9.678 1.00 94.69 74 LEU A CA 1
ATOM 566 C C . LEU A 1 74 ? -1.672 -5.374 10.946 1.00 94.69 74 LEU A C 1
ATOM 568 O O . LEU A 1 74 ? -2.581 -6.156 11.207 1.00 94.69 74 LEU A O 1
ATOM 572 N N . ALA A 1 75 ? -0.593 -5.240 11.719 1.00 92.75 75 ALA A N 1
ATOM 573 C CA . ALA A 1 75 ? -0.430 -5.965 12.974 1.00 92.75 75 ALA A CA 1
ATOM 574 C C . ALA A 1 75 ? -1.511 -5.568 13.989 1.00 92.75 75 ALA A C 1
ATOM 576 O O . ALA A 1 75 ? -2.184 -6.449 14.512 1.00 92.75 75 ALA A O 1
ATOM 577 N N . ALA A 1 76 ? -1.740 -4.266 14.183 1.00 91.69 76 ALA A N 1
ATOM 578 C CA . ALA A 1 76 ? -2.772 -3.759 15.087 1.00 91.69 76 ALA A CA 1
ATOM 579 C C . ALA A 1 76 ? -4.194 -4.150 14.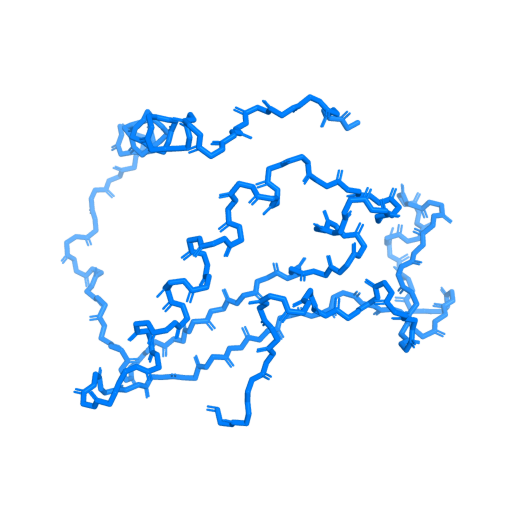642 1.00 91.69 76 ALA A C 1
ATOM 581 O O . ALA A 1 76 ? -5.020 -4.553 15.456 1.00 91.69 76 ALA A O 1
ATOM 582 N N . TRP A 1 77 ? -4.488 -4.094 13.338 1.00 91.69 77 TRP A N 1
ATOM 583 C CA . TRP A 1 77 ? -5.786 -4.521 12.799 1.00 91.69 77 TRP A CA 1
ATOM 584 C C . TRP A 1 77 ? -6.031 -6.025 12.977 1.00 91.69 77 TRP A C 1
ATOM 586 O O . TRP A 1 77 ? -7.165 -6.475 13.117 1.00 91.69 77 TRP A O 1
ATOM 596 N N . ARG A 1 78 ? -4.949 -6.809 12.981 1.00 88.81 78 ARG A N 1
ATOM 597 C CA . ARG A 1 78 ? -4.940 -8.254 13.219 1.00 88.81 78 ARG A CA 1
ATOM 598 C C . ARG A 1 78 ? -4.639 -8.604 14.677 1.00 88.81 78 ARG A C 1
ATOM 600 O O . ARG A 1 78 ? -4.165 -9.708 14.920 1.00 88.81 78 ARG A O 1
ATOM 607 N N . GLU A 1 79 ? -4.888 -7.736 15.648 1.00 87.44 79 GLU A N 1
ATOM 608 C CA . GLU A 1 79 ? -4.743 -8.086 17.067 1.00 87.44 79 GLU A CA 1
ATOM 609 C C . GLU A 1 79 ? -6.033 -8.723 17.610 1.00 87.44 79 GLU A C 1
ATOM 611 O O . GLU A 1 79 ? -7.142 -8.355 17.209 1.00 87.44 79 GLU A O 1
ATOM 616 N N . GLU A 1 80 ? -5.925 -9.784 18.421 1.00 70.94 80 GLU A N 1
ATOM 617 C CA . GLU A 1 80 ? -7.100 -10.511 18.940 1.00 70.94 80 GLU A CA 1
ATOM 618 C C . GLU A 1 80 ? -7.905 -9.598 19.873 1.00 70.94 80 GLU A C 1
ATOM 620 O O . GLU A 1 80 ? -7.350 -8.721 20.523 1.00 70.94 80 GLU A O 1
ATOM 625 N N . GLY A 1 81 ? -9.233 -9.742 19.893 1.00 60.75 81 GLY A N 1
ATOM 626 C CA . GLY A 1 81 ? -10.101 -8.907 20.737 1.00 60.75 81 GLY A CA 1
ATOM 627 C C . GLY A 1 81 ? -10.459 -7.517 20.182 1.00 60.75 81 GLY A C 1
ATOM 628 O O . GLY A 1 81 ? -11.291 -6.837 20.771 1.00 60.75 81 GLY A O 1
ATOM 629 N N . THR A 1 82 ? -9.937 -7.105 19.020 1.00 63.34 82 THR A N 1
ATOM 630 C CA . THR A 1 82 ? -10.247 -5.795 18.393 1.00 63.34 82 THR A CA 1
ATOM 631 C C . THR A 1 82 ? -11.574 -5.747 17.617 1.00 63.34 82 THR A C 1
ATOM 633 O O . THR A 1 82 ? -11.931 -4.704 17.073 1.00 63.34 82 THR A O 1
ATOM 636 N N . GLY A 1 83 ? -12.329 -6.852 17.553 1.00 60.00 83 GLY A N 1
ATOM 637 C CA . GLY A 1 83 ? -13.576 -6.939 16.777 1.00 60.00 83 GLY A CA 1
ATOM 638 C C . GLY A 1 83 ? -13.354 -6.919 15.258 1.00 60.00 83 GLY A C 1
ATOM 639 O O . GLY A 1 83 ? -14.137 -6.304 14.548 1.00 60.00 83 GLY A O 1
ATOM 640 N N . ARG A 1 84 ? -12.264 -7.535 14.783 1.00 74.62 84 ARG A N 1
ATOM 641 C CA . ARG A 1 84 ? -11.665 -7.406 13.440 1.00 74.62 84 ARG A CA 1
ATOM 642 C C . ARG A 1 84 ? -12.652 -7.456 12.268 1.00 74.62 84 ARG A C 1
ATOM 644 O O . ARG A 1 84 ? -13.423 -8.402 12.1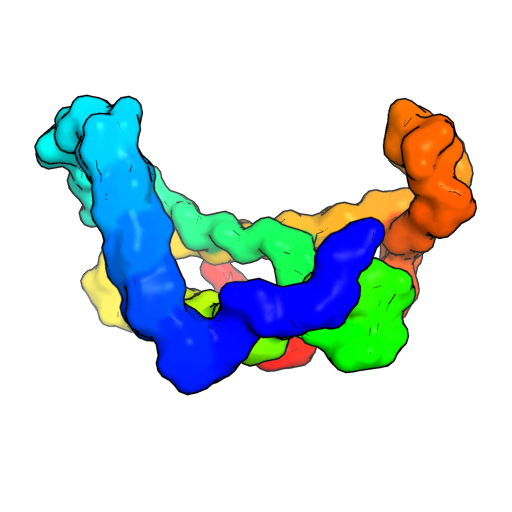32 1.00 74.62 84 ARG A O 1
ATOM 651 N N . GLY A 1 85 ? -12.531 -6.486 11.368 1.00 83.88 85 GLY A N 1
ATOM 652 C CA . GLY A 1 85 ? 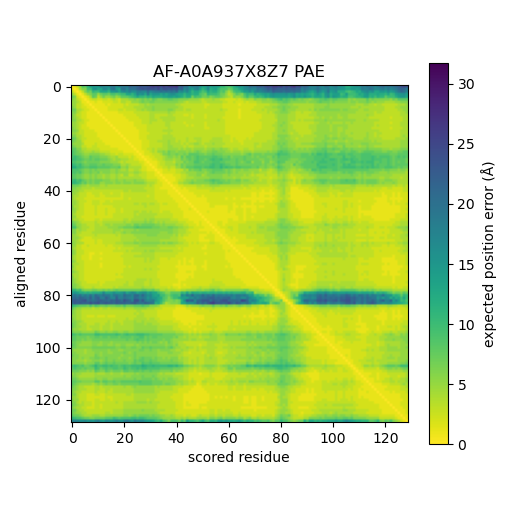-13.047 -6.584 10.003 1.00 83.88 85 GLY A CA 1
ATOM 653 C C . GLY A 1 85 ? -11.990 -7.106 9.016 1.00 83.88 85 GLY A C 1
ATOM 654 O O . GLY A 1 85 ? -10.830 -7.281 9.403 1.00 83.88 85 GLY A O 1
ATOM 655 N N . PRO A 1 86 ? -12.345 -7.353 7.744 1.00 91.00 86 PRO A N 1
ATOM 656 C CA . PRO A 1 86 ? -11.442 -7.987 6.785 1.00 91.00 86 PRO A CA 1
ATOM 657 C C . PRO A 1 86 ? -10.237 -7.104 6.437 1.00 91.00 86 PRO A C 1
ATOM 659 O O . PRO A 1 86 ? -10.322 -5.872 6.433 1.00 91.00 86 PRO A O 1
ATOM 662 N N . VAL A 1 87 ? -9.119 -7.749 6.096 1.00 93.62 87 VAL A N 1
ATOM 663 C CA . VAL A 1 87 ? -7.980 -7.101 5.433 1.00 93.62 87 VAL A CA 1
ATOM 664 C C . VAL A 1 87 ? -8.042 -7.438 3.949 1.00 93.62 87 VAL A C 1
ATOM 666 O O . VAL A 1 87 ? -7.985 -8.603 3.572 1.00 93.62 87 VAL A O 1
ATOM 669 N N . VAL A 1 88 ? -8.141 -6.419 3.101 1.00 95.62 88 VAL A N 1
ATOM 670 C CA . VAL A 1 88 ? -8.227 -6.573 1.647 1.00 95.62 88 VAL A CA 1
ATOM 671 C C . VAL A 1 88 ? -6.985 -5.971 1.008 1.00 95.62 88 VAL A C 1
ATOM 673 O O . VAL A 1 88 ? -6.580 -4.860 1.343 1.00 95.62 88 VAL A O 1
ATOM 676 N N . PHE A 1 89 ? -6.391 -6.700 0.070 1.00 97.81 89 PHE A N 1
ATOM 677 C CA . PHE A 1 89 ? -5.282 -6.223 -0.748 1.00 97.81 89 PHE A CA 1
ATOM 678 C C . PHE A 1 89 ? -5.766 -6.056 -2.181 1.00 97.81 89 PHE A C 1
ATOM 680 O O . PHE A 1 89 ? -6.396 -6.965 -2.723 1.00 97.81 89 PHE A O 1
ATOM 687 N N . THR A 1 90 ? -5.453 -4.924 -2.804 1.00 97.69 90 THR A N 1
ATOM 688 C CA . THR A 1 90 ? -5.606 -4.790 -4.256 1.00 97.69 90 THR A CA 1
ATOM 689 C C . THR A 1 90 ? -4.307 -5.176 -4.943 1.00 97.69 90 THR A C 1
ATOM 691 O O . THR A 1 90 ? -3.214 -4.996 -4.398 1.00 97.69 90 THR A O 1
ATOM 694 N N . ARG A 1 91 ? -4.443 -5.747 -6.138 1.00 96.62 91 ARG A N 1
ATOM 695 C CA . ARG A 1 91 ? -3.326 -6.014 -7.034 1.00 96.62 91 ARG A CA 1
ATOM 696 C C . ARG A 1 91 ? -3.718 -5.569 -8.430 1.00 96.62 91 ARG A C 1
ATOM 698 O O . ARG A 1 91 ? -4.554 -6.206 -9.067 1.00 96.62 91 ARG A O 1
ATOM 705 N N . HIS A 1 92 ? -3.104 -4.492 -8.896 1.00 96.06 92 HIS A N 1
ATOM 706 C CA . HIS A 1 92 ? -3.143 -4.118 -10.303 1.00 96.06 92 HIS A CA 1
ATOM 707 C C . HIS A 1 92 ? -2.326 -5.112 -11.135 1.00 96.06 92 HIS A C 1
ATOM 709 O O . HIS A 1 92 ? -1.107 -5.189 -10.987 1.00 96.06 92 HIS A O 1
ATOM 715 N N . ALA A 1 93 ? -2.981 -5.849 -12.031 1.00 96.25 93 ALA A N 1
ATOM 716 C CA . ALA A 1 93 ? -2.318 -6.673 -13.036 1.00 96.25 93 ALA A CA 1
ATOM 717 C C . ALA A 1 93 ? -3.246 -6.963 -14.226 1.00 96.25 93 ALA A C 1
ATOM 719 O O . ALA A 1 93 ? -4.466 -6.888 -14.100 1.00 96.25 93 ALA A O 1
ATOM 720 N N . HIS A 1 94 ? -2.641 -7.324 -15.353 1.00 96.38 94 HIS A N 1
ATOM 721 C CA . HIS A 1 94 ? -3.283 -7.558 -16.643 1.00 96.38 94 HIS A CA 1
ATOM 722 C C . HIS A 1 94 ? -2.913 -8.938 -17.188 1.00 96.38 94 HIS A C 1
ATOM 724 O O . HIS A 1 94 ? -1.756 -9.347 -17.093 1.00 96.38 94 HIS A O 1
ATOM 730 N N . HIS A 1 95 ? -3.862 -9.660 -17.778 1.00 94.38 95 HIS A N 1
ATOM 731 C CA . HIS A 1 95 ? -3.587 -10.948 -18.429 1.00 94.38 95 HIS A CA 1
ATOM 732 C C . HIS A 1 95 ? -2.925 -10.767 -19.800 1.00 94.38 95 HIS A C 1
ATOM 734 O O . HIS A 1 95 ? -2.275 -11.683 -20.298 1.00 94.38 95 HIS A O 1
ATOM 740 N N . GLY A 1 96 ? -3.075 -9.594 -20.416 1.00 90.56 96 GLY A N 1
ATOM 741 C CA . GLY A 1 96 ? -2.418 -9.235 -21.666 1.00 90.56 96 GLY A CA 1
ATOM 742 C C . GLY A 1 96 ? -3.001 -7.960 -22.262 1.00 90.56 96 GLY A C 1
ATOM 743 O O . GLY A 1 96 ? -3.817 -7.286 -21.650 1.00 90.56 96 GLY A O 1
ATOM 744 N N . GLU A 1 97 ? -2.632 -7.636 -23.499 1.00 90.19 97 GLU A N 1
ATOM 745 C CA . GLU A 1 97 ? -3.017 -6.351 -24.110 1.00 90.19 97 GLU A CA 1
ATOM 746 C C . GLU A 1 97 ? -4.535 -6.141 -24.248 1.00 90.19 97 GLU A C 1
ATOM 748 O O . GLU A 1 97 ? -5.023 -5.011 -24.251 1.00 90.19 97 GLU A O 1
ATOM 753 N N . HIS A 1 98 ? -5.291 -7.236 -24.315 1.00 93.31 98 HIS A N 1
ATOM 754 C CA . HIS A 1 98 ? -6.740 -7.230 -24.481 1.00 93.31 98 HIS A CA 1
ATOM 755 C C . HIS A 1 98 ? -7.509 -6.682 -23.263 1.00 93.31 98 HIS A C 1
ATOM 757 O O . HIS A 1 98 ? -8.642 -6.238 -23.438 1.00 93.31 98 HIS A O 1
ATOM 763 N N . ASP A 1 99 ? -6.925 -6.683 -22.056 1.00 95.62 99 ASP A N 1
ATOM 764 C CA . ASP A 1 99 ? -7.570 -6.185 -20.827 1.00 95.62 99 ASP A CA 1
ATOM 765 C C . ASP A 1 99 ? -6.978 -4.857 -20.309 1.00 95.62 99 ASP A C 1
ATOM 767 O O . ASP A 1 99 ? -7.324 -4.394 -19.221 1.00 95.62 99 ASP A O 1
ATOM 771 N N . LEU A 1 100 ? -6.136 -4.188 -21.108 1.00 94.62 100 LEU A N 1
ATOM 772 C CA . LEU A 1 100 ? -5.536 -2.895 -20.751 1.00 94.62 100 LEU A CA 1
ATOM 773 C C . LEU A 1 100 ? -6.536 -1.733 -20.760 1.00 94.62 100 LEU A C 1
ATOM 775 O O . LEU A 1 100 ? -6.342 -0.729 -20.067 1.00 94.62 100 LEU A O 1
ATOM 779 N N . GLY A 1 101 ? -7.589 -1.824 -21.574 1.00 93.69 101 GLY A N 1
ATOM 780 C CA . GLY A 1 101 ? -8.567 -0.752 -21.746 1.00 93.69 101 GLY A CA 1
ATOM 781 C C . GLY A 1 101 ? -7.910 0.602 -22.049 1.00 93.69 101 GLY A C 1
ATOM 782 O O . GLY A 1 101 ? -7.039 0.720 -22.910 1.00 93.69 101 GLY A O 1
ATOM 783 N N . MET A 1 102 ? -8.318 1.648 -21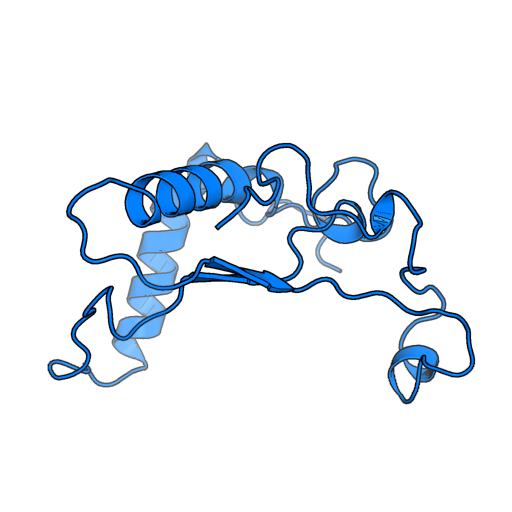.326 1.00 95.19 102 MET A N 1
ATOM 784 C CA . MET A 1 102 ? -7.753 2.993 -21.497 1.00 95.19 102 MET A CA 1
ATOM 785 C C . MET A 1 102 ? -6.329 3.136 -20.955 1.00 95.19 102 MET A C 1
ATOM 787 O O . MET A 1 102 ? -5.604 4.012 -21.421 1.00 95.19 102 MET A O 1
ATOM 791 N N . LEU A 1 103 ? -5.903 2.291 -20.011 1.00 92.94 103 LEU A N 1
ATOM 792 C CA . LEU A 1 103 ? -4.558 2.375 -19.436 1.00 92.94 103 LEU A CA 1
ATOM 793 C C . LEU A 1 103 ? -3.483 2.123 -20.493 1.00 92.94 103 LEU A C 1
ATOM 795 O O . LEU A 1 103 ? -2.493 2.849 -20.518 1.00 92.94 103 LEU A O 1
ATOM 799 N N . GLY A 1 104 ? -3.729 1.202 -21.430 1.00 93.38 104 GLY A N 1
ATOM 800 C CA . GLY A 1 104 ? -2.825 0.929 -22.555 1.00 93.38 104 GLY A CA 1
ATOM 801 C C . GLY A 1 104 ? -2.628 2.113 -23.511 1.00 93.38 104 GLY A C 1
ATOM 802 O O . GLY A 1 104 ? -1.709 2.103 -24.320 1.00 93.38 104 GLY A O 1
ATOM 803 N N . ARG A 1 105 ? -3.457 3.166 -23.421 1.00 93.62 105 ARG A N 1
ATOM 804 C CA . ARG A 1 105 ? -3.238 4.422 -24.160 1.00 93.62 105 ARG A CA 1
ATOM 805 C C . ARG A 1 105 ? -2.311 5.391 -23.429 1.00 93.62 105 ARG A C 1
ATOM 807 O O . ARG A 1 105 ? -1.652 6.198 -24.077 1.00 93.62 105 ARG A O 1
ATOM 814 N N . PHE A 1 106 ? -2.295 5.348 -22.098 1.00 91.81 106 PHE A N 1
ATOM 815 C CA . PHE A 1 106 ? -1.507 6.256 -21.260 1.00 91.81 106 PHE A CA 1
ATOM 816 C C . PHE A 1 106 ? -0.139 5.678 -20.890 1.00 91.81 106 PHE A C 1
ATOM 818 O O . PHE A 1 106 ? 0.803 6.438 -20.672 1.00 91.81 106 PHE A O 1
ATOM 825 N N . PHE A 1 107 ? -0.023 4.351 -20.832 1.00 89.12 107 PHE A N 1
ATOM 826 C CA . PHE A 1 107 ? 1.177 3.651 -20.391 1.00 89.12 107 PHE A CA 1
ATOM 827 C C . PHE A 1 107 ? 1.648 2.666 -21.460 1.00 89.12 107 PHE A C 1
ATOM 829 O O . PHE A 1 107 ? 0.865 1.875 -21.975 1.00 89.12 107 PHE A O 1
ATOM 836 N N . GLN A 1 108 ? 2.940 2.740 -21.791 1.00 85.31 108 GLN A N 1
ATOM 837 C CA . GLN A 1 108 ? 3.586 1.839 -22.754 1.00 85.31 108 GLN A CA 1
ATOM 838 C C . GLN A 1 108 ? 3.889 0.460 -22.145 1.00 85.31 108 GLN A C 1
ATOM 840 O O . GLN A 1 108 ? 3.903 -0.537 -22.856 1.00 85.31 108 GLN A O 1
ATOM 845 N N . ASP A 1 109 ? 4.125 0.406 -20.831 1.00 88.19 109 ASP A N 1
ATOM 846 C CA . ASP A 1 109 ? 4.330 -0.830 -20.070 1.00 88.19 109 ASP A CA 1
ATOM 847 C C . ASP A 1 109 ? 3.113 -1.121 -19.177 1.00 88.19 109 ASP A C 1
ATOM 849 O O . ASP A 1 109 ? 2.368 -0.208 -18.811 1.00 88.19 109 ASP A O 1
ATOM 853 N N . HIS A 1 110 ? 2.921 -2.389 -18.811 1.00 90.94 110 HIS A N 1
ATOM 854 C CA . HIS A 1 110 ? 1.863 -2.831 -17.908 1.00 90.94 110 HIS A CA 1
ATOM 855 C C . HIS A 1 110 ? 2.336 -3.958 -16.986 1.00 90.94 110 HIS A C 1
ATOM 857 O O . HIS A 1 110 ? 3.262 -4.713 -17.284 1.00 90.94 110 HIS A O 1
ATOM 863 N N . ILE A 1 111 ? 1.673 -4.077 -15.839 1.00 95.38 111 ILE A N 1
ATOM 864 C CA . ILE A 1 111 ? 1.946 -5.128 -14.858 1.00 95.38 111 ILE A CA 1
ATOM 865 C C . ILE A 1 111 ? 1.241 -6.399 -15.327 1.00 95.38 111 ILE A C 1
ATOM 867 O O . ILE A 1 111 ? 0.012 -6.406 -15.413 1.00 95.38 111 ILE A O 1
ATOM 871 N N . ARG A 1 112 ? 1.979 -7.471 -15.628 1.00 94.88 112 ARG A N 1
ATOM 872 C CA . ARG A 1 112 ? 1.368 -8.731 -16.080 1.00 94.88 112 ARG A CA 1
ATOM 873 C C . ARG A 1 112 ? 0.998 -9.621 -14.901 1.00 94.88 112 ARG A C 1
ATOM 875 O O . ARG A 1 112 ? 1.754 -9.754 -13.938 1.00 94.88 112 ARG A O 1
ATOM 882 N N . ALA A 1 113 ? -0.170 -10.243 -14.978 1.00 95.50 113 ALA A N 1
ATOM 883 C CA . ALA A 1 113 ? -0.636 -11.194 -13.984 1.00 95.50 113 ALA A CA 1
ATOM 884 C C . ALA A 1 113 ? 0.317 -12.397 -13.918 1.00 95.50 113 ALA A C 1
ATOM 886 O O . ALA A 1 113 ? 0.686 -12.968 -14.941 1.00 95.50 113 ALA A O 1
ATOM 887 N N . GLY A 1 114 ? 0.725 -12.771 -12.704 1.00 93.88 114 GLY A N 1
ATOM 888 C CA . GLY A 1 114 ? 1.646 -13.889 -12.472 1.00 93.88 114 GLY A CA 1
ATOM 889 C C . GLY A 1 114 ? 3.133 -13.530 -12.561 1.00 93.88 114 GLY A C 1
ATOM 890 O O . GLY A 1 114 ? 3.960 -14.350 -12.178 1.00 93.88 114 GLY A O 1
ATOM 891 N N . GLU A 1 115 ? 3.496 -12.314 -12.986 1.00 94.56 115 GLU A N 1
ATOM 892 C CA . GLU A 1 115 ? 4.879 -11.844 -12.850 1.00 94.56 115 GLU A CA 1
ATOM 893 C C . GLU A 1 115 ? 5.192 -11.499 -11.385 1.00 94.56 115 GLU A C 1
ATOM 895 O O . GLU A 1 115 ? 4.310 -10.977 -10.687 1.00 94.56 115 GLU A O 1
ATOM 900 N N . PRO A 1 116 ? 6.451 -11.670 -10.931 1.00 95.44 116 PRO A N 1
ATOM 901 C CA . PRO A 1 116 ? 6.873 -11.264 -9.591 1.00 95.44 116 PRO A CA 1
ATOM 902 C C . PRO A 1 116 ? 6.525 -9.807 -9.274 1.00 95.44 116 PRO A C 1
ATOM 904 O O . PRO A 1 116 ? 6.121 -9.479 -8.164 1.00 95.44 116 PRO A O 1
ATOM 907 N N . GLU A 1 117 ? 6.610 -8.913 -10.259 1.00 95.56 117 GLU A N 1
ATOM 908 C CA . GLU A 1 117 ? 6.302 -7.496 -10.058 1.00 95.56 117 GLU A CA 1
ATOM 909 C C . GLU A 1 117 ? 4.832 -7.219 -9.697 1.00 95.56 117 GLU A C 1
ATOM 911 O O . GLU A 1 117 ? 4.544 -6.213 -9.046 1.00 95.56 117 GLU A O 1
ATOM 916 N N . SER A 1 118 ? 3.921 -8.134 -10.046 1.00 96.69 118 SER A N 1
ATOM 917 C CA . SER A 1 118 ? 2.498 -8.071 -9.687 1.00 96.69 118 SER A CA 1
ATOM 918 C C . SER A 1 118 ? 2.203 -8.526 -8.255 1.00 96.69 118 SER A C 1
ATOM 920 O O . SER A 1 118 ? 1.050 -8.483 -7.814 1.00 96.69 118 SER A O 1
ATOM 922 N N . GLU A 1 119 ? 3.196 -9.046 -7.535 1.00 97.62 119 GLU A N 1
ATOM 923 C CA . GLU A 1 119 ? 3.035 -9.541 -6.171 1.00 97.62 119 GLU A CA 1
ATOM 924 C C . GLU A 1 119 ? 3.104 -8.402 -5.155 1.00 97.62 119 GLU A C 1
ATOM 926 O O . GLU A 1 119 ? 3.807 -7.411 -5.349 1.00 97.62 119 GLU A O 1
ATOM 931 N N . ILE A 1 120 ? 2.398 -8.567 -4.035 1.00 98.00 120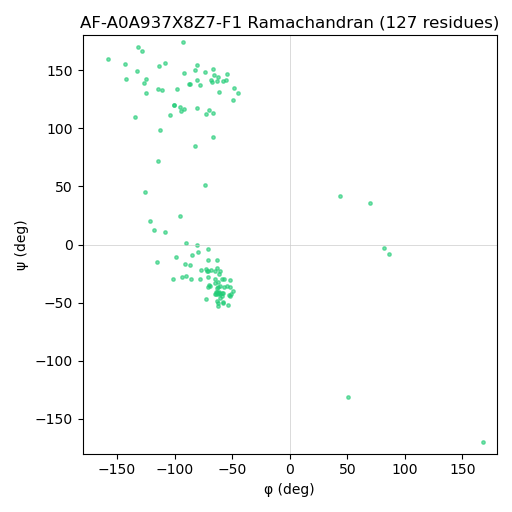 ILE A N 1
ATOM 932 C CA . ILE A 1 120 ? 2.562 -7.702 -2.862 1.00 98.00 120 ILE A CA 1
ATOM 933 C C . ILE A 1 120 ? 3.990 -7.863 -2.334 1.00 98.00 120 ILE A C 1
ATOM 935 O O . ILE A 1 120 ? 4.510 -8.978 -2.287 1.00 98.00 120 ILE A O 1
ATOM 939 N N . ILE A 1 121 ? 4.623 -6.767 -1.905 1.00 97.56 121 ILE A N 1
ATOM 940 C CA . ILE A 1 121 ? 5.972 -6.839 -1.336 1.00 97.56 121 ILE A CA 1
ATOM 941 C C . ILE A 1 121 ? 6.025 -7.823 -0.153 1.00 97.56 121 ILE A C 1
ATOM 943 O O . ILE A 1 121 ? 5.112 -7.822 0.681 1.00 97.56 121 ILE A O 1
ATOM 947 N N . PRO A 1 122 ? 7.107 -8.614 -0.002 1.00 96.38 122 PRO A N 1
ATOM 948 C CA . PRO A 1 122 ? 7.198 -9.626 1.055 1.00 96.38 122 PRO A CA 1
ATOM 949 C C . PRO A 1 122 ? 6.956 -9.077 2.468 1.00 96.38 122 PRO A C 1
ATOM 951 O O . PRO A 1 122 ? 6.316 -9.729 3.290 1.00 96.38 122 PRO A O 1
ATOM 954 N N . ALA A 1 123 ? 7.396 -7.843 2.736 1.00 96.06 123 ALA A N 1
ATOM 955 C CA . ALA A 1 123 ? 7.218 -7.173 4.026 1.00 96.06 123 ALA A CA 1
ATOM 956 C C . ALA A 1 123 ? 5.742 -6.983 4.435 1.00 96.06 123 ALA A C 1
ATOM 958 O O . ALA A 1 123 ? 5.451 -6.837 5.621 1.00 96.06 123 ALA A O 1
ATOM 959 N N . LEU A 1 124 ? 4.816 -6.979 3.471 1.00 97.12 124 LEU A N 1
ATOM 960 C CA . LEU A 1 124 ? 3.380 -6.776 3.678 1.00 97.12 124 LEU A CA 1
ATOM 961 C C . LEU A 1 124 ? 2.546 -7.962 3.181 1.00 97.12 124 LEU A C 1
ATOM 963 O O . LEU A 1 124 ? 1.352 -7.795 2.934 1.00 97.12 124 LEU A O 1
ATOM 967 N N . ALA A 1 125 ? 3.159 -9.141 3.032 1.00 95.69 125 ALA A N 1
ATOM 968 C CA . ALA A 1 125 ? 2.511 -10.314 2.461 1.00 95.69 125 ALA A CA 1
ATOM 969 C C . ALA A 1 125 ? 1.126 -10.585 3.099 1.00 95.69 125 ALA A C 1
ATOM 971 O O . ALA A 1 125 ? 0.979 -10.541 4.335 1.00 95.69 125 ALA A O 1
ATOM 972 N N . PRO A 1 126 ? 0.096 -10.870 2.277 1.00 94.69 126 PRO A N 1
ATOM 973 C CA . PRO A 1 126 ? -1.197 -11.313 2.774 1.00 94.69 126 PRO A CA 1
ATOM 974 C C . PRO A 1 126 ? -1.050 -12.541 3.679 1.00 94.69 126 PRO A C 1
ATOM 976 O O . PRO A 1 126 ? -0.182 -13.387 3.477 1.00 94.69 126 PRO A O 1
ATOM 979 N N . ARG A 1 127 ? -1.913 -12.632 4.691 1.00 91.06 127 ARG A N 1
ATOM 980 C CA . ARG A 1 127 ? -2.040 -13.811 5.556 1.00 91.06 127 ARG A CA 1
ATOM 981 C C . ARG A 1 127 ? -3.418 -14.425 5.311 1.00 91.06 127 ARG A C 1
ATOM 983 O O . ARG A 1 127 ? -4.304 -13.674 4.912 1.00 91.06 127 ARG A O 1
ATOM 990 N N . PRO A 1 128 ? -3.608 -15.733 5.538 1.00 85.88 128 PRO A N 1
ATOM 991 C CA . PRO A 1 128 ? -4.942 -16.321 5.539 1.00 85.88 128 PRO A CA 1
ATOM 992 C C . PRO A 1 128 ? -5.856 -15.641 6.571 1.00 85.88 128 PRO A C 1
ATOM 994 O O . PRO A 1 128 ? -5.403 -15.356 7.685 1.00 85.88 128 PRO A O 1
ATOM 997 N N . GLY A 1 129 ? -7.128 -15.446 6.203 1.00 70.31 129 GLY A N 1
ATOM 998 C CA . GLY A 1 129 ? -8.132 -14.723 7.005 1.00 70.31 129 GLY A CA 1
ATOM 999 C C . GLY A 1 129 ? -8.038 -13.202 6.904 1.00 70.31 129 GLY A C 1
ATOM 1000 O O . GLY A 1 129 ? -8.840 -12.546 7.600 1.00 70.31 129 GLY A O 1
#

Foldseek 3Di:
DPPDCPDALVCVVVVVVVVVVVVPVVDDDDPVPDDQQLVDEAEAEALFCLAQPPPHPNHDNCNNNCLVVVLVVVVVLPDPPSNHDYYHYDFFADCDPVPCPCVVVVDVDTHHPPDSRRARPPSNHDDDD

Organism: Eiseniibacteriota bacterium (NCBI:txid2212470)

Mean predicted aligned error: 4.57 Å

Secondary structure (DSSP, 8-state):
---S-SS-HHHHHHHHHHHHHHHHHHS---TT----GGG--EEE---BHHHHSTT-TT--THHHHHHHHHHHHHHHHT-TTS----EEE----BSSGGG-TTHHHH-SS-PBTTSGGGSBPGGG-----

Sequence (129 aa):
MRTDAYVTADTLARRTRVWLGEIRSAIAPRPRLQLVPGRCALLVIDMLRYFADPGGRC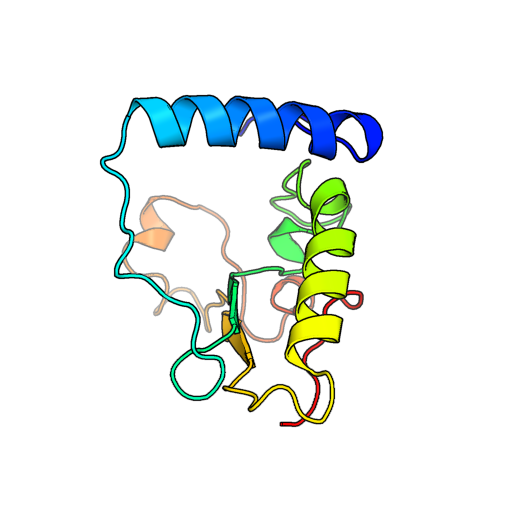RLPAAEAVAPRIGALLAAWREEGTGRGPVVFTRHAHHGEHDLGMLGRFFQDHIRAGEPESEIIPALAPRPG

Solvent-accessible surface area (backbone atoms only — not comparable to full-atom values): 7817 Å² total; per-residue (Å²): 128,84,76,65,61,89,36,39,68,87,44,37,70,59,50,52,53,52,54,53,49,55,49,55,75,75,45,83,85,62,89,85,74,68,92,49,43,66,83,40,66,50,77,48,72,51,56,16,21,29,33,46,32,95,85,21,92,59,50,42,51,44,37,67,42,45,48,64,59,53,40,53,50,51,50,62,57,68,38,88,92,61,51,60,38,53,71,45,76,50,67,71,55,28,92,47,83,90,69,38,70,72,53,57,76,78,35,97,71,79,48,40,58,89,41,74,46,35,33,60,33,78,88,64,52,88,68,93,118

Radius of gyration: 17.25 Å; Cα contacts (8 Å, |Δi|>4): 148; chains: 1; bounding box: 34×40×45 Å

pLDDT: mean 91.58, std 8.23, range [58.03, 98.0]

InterPro domains:
  IPR000868 Isochorismatase-like domain [PF00857] (40-128)
  IPR036380 Isochorismatase-like superfamily [G3DSA:3.40.50.850] (23-129)
  IPR036380 Isochorismatase-like superfamily [SSF52499] (28-129)
  IPR050272 Isochorismatase-like hydrolase [PTHR43540] (31-129)

Nearest PDB structures (foldseek):
  3hb7-assembly4_G  TM=8.738E-01  e=1.849E-03  Alkaliphilus metalliredigens QYMF
  3hb7-assembly4_D  TM=8.273E-01  e=1.727E-03  Alkaliphilus metalliredigens QYMF
  7l6j-assembly1_A  TM=7.640E-01  e=4.778E-03  Stenotrophomonas maltophilia K279a
  6c7n-assembly1_D  TM=2.506E-01  e=8.893E+00  Sorghum bicolor